Protein AF-A0A4D7DCR5-F1 (afdb_monomer_lite)

Secondary structure (DSSP, 8-state):
----------TT-SS-HHHHHHHHHTTT-HHHHTS-HHHHHHHHHHHHHHHHHHEEESS-TTSSSS--HHHHHHHHHHHHHHHHS-SS--PPS--EEEEEEEETTTEEEEEEEEPPPPPS-HHHHHHHTTTEEE-PPPP----------

Sequence (149 aa):
MTMIVAPTANYNSFCSIADADNFHADRGNTSWDDLSDENKEIALIRATDYINYNYIFTSDPIFETSVDTMLVRSAAMLAFYSITIDLFPIEAGVITTSDEKTLAGVGTLKNTYSTRKADRFPTITNMLANIAQWAPPSTNHVQVGYVQK

Radius of gyration: 21.53 Å; chains: 1; bounding box: 67×35×55 Å

Structure (mmCIF, N/CA/C/O backbone):
data_AF-A0A4D7DCR5-F1
#
_entry.id   AF-A0A4D7DCR5-F1
#
loop_
_atom_site.group_PDB
_atom_site.id
_atom_site.type_symbol
_atom_site.label_atom_id
_atom_site.label_alt_id
_atom_site.label_comp_id
_atom_site.label_asym_id
_atom_site.label_entity_id
_atom_site.label_seq_id
_atom_site.pdbx_PDB_ins_code
_atom_site.Cartn_x
_atom_site.Cartn_y
_atom_site.Cartn_z
_atom_site.occupancy
_atom_site.B_iso_or_equiv
_atom_site.auth_seq_id
_atom_site.auth_comp_id
_atom_site.auth_asym_id
_atom_site.auth_atom_id
_atom_site.pdbx_PDB_model_num
ATOM 1 N N . MET A 1 1 ? -25.765 16.876 12.583 1.00 35.00 1 MET A N 1
ATOM 2 C CA . MET A 1 1 ? -24.537 17.228 13.323 1.00 35.00 1 MET A CA 1
ATOM 3 C C . MET A 1 1 ? -23.463 16.263 12.862 1.00 35.00 1 MET A C 1
ATOM 5 O O . MET A 1 1 ? -23.317 15.187 13.419 1.00 35.00 1 MET A O 1
ATOM 9 N N . THR A 1 2 ? -22.850 16.575 11.724 1.00 38.62 2 THR A N 1
ATOM 10 C CA . THR A 1 2 ? -21.851 15.725 11.074 1.00 38.62 2 THR A CA 1
ATOM 11 C C . THR A 1 2 ? -20.543 15.942 11.820 1.00 38.62 2 THR A C 1
ATOM 13 O O . THR A 1 2 ? -19.956 17.018 11.726 1.00 38.62 2 THR A O 1
ATOM 16 N N . MET A 1 3 ? -20.136 14.971 12.639 1.00 35.59 3 MET A N 1
ATOM 17 C CA . MET A 1 3 ? -18.796 14.982 13.212 1.00 35.59 3 MET A CA 1
ATOM 18 C C . MET A 1 3 ? -17.810 14.799 12.062 1.00 35.59 3 MET A C 1
ATOM 20 O O . MET A 1 3 ? -17.688 13.711 11.510 1.00 35.59 3 MET A O 1
ATOM 24 N N . ILE A 1 4 ? -17.128 15.880 11.690 1.00 44.25 4 ILE A N 1
ATOM 25 C CA . ILE A 1 4 ? -15.838 15.782 11.017 1.00 44.25 4 ILE A CA 1
ATOM 26 C C . ILE A 1 4 ? -14.896 15.257 12.100 1.00 44.25 4 ILE A C 1
ATOM 28 O O . ILE A 1 4 ? -14.406 16.018 12.933 1.00 44.25 4 ILE A O 1
ATOM 32 N N . VAL A 1 5 ? -14.741 13.934 12.164 1.00 41.94 5 VAL A N 1
ATOM 33 C CA . VAL A 1 5 ? -13.620 13.323 12.875 1.00 41.94 5 VAL A CA 1
ATOM 34 C C . VAL A 1 5 ? -12.386 13.807 12.128 1.00 41.94 5 VAL A C 1
ATOM 36 O O . VAL A 1 5 ? -12.197 13.474 10.961 1.00 41.94 5 VAL A O 1
ATOM 39 N N . ALA A 1 6 ? -11.607 14.684 12.762 1.00 41.31 6 ALA A N 1
ATOM 40 C CA . ALA A 1 6 ? -10.303 15.050 12.240 1.00 41.31 6 ALA A CA 1
ATOM 41 C C . ALA A 1 6 ? -9.515 13.748 12.040 1.00 41.31 6 ALA A C 1
ATOM 43 O O . ALA A 1 6 ? -9.511 12.929 12.967 1.00 41.31 6 ALA A O 1
ATOM 44 N N . PRO A 1 7 ? -8.873 13.523 10.879 1.00 46.00 7 PRO A N 1
ATOM 45 C CA . PRO A 1 7 ? -7.955 12.408 10.767 1.00 46.00 7 PRO A CA 1
ATOM 46 C C . PRO A 1 7 ? -6.920 12.614 11.869 1.00 46.00 7 PRO A C 1
ATOM 48 O O . PRO A 1 7 ? -6.248 13.646 11.918 1.00 46.00 7 PRO A O 1
ATOM 51 N N . THR A 1 8 ? -6.845 11.680 12.817 1.00 47.16 8 THR A N 1
ATOM 52 C CA . THR A 1 8 ? -5.692 11.579 13.703 1.00 47.16 8 THR A CA 1
ATOM 53 C C . THR A 1 8 ? -4.510 11.327 12.788 1.00 47.16 8 THR A C 1
ATOM 55 O O . THR A 1 8 ? -4.259 10.191 12.393 1.00 47.16 8 THR A O 1
ATOM 58 N N . ALA A 1 9 ? -3.856 12.412 12.380 1.00 47.03 9 ALA A N 1
ATOM 59 C CA . ALA A 1 9 ? -2.631 12.398 11.616 1.00 47.03 9 ALA A CA 1
ATOM 60 C C . ALA A 1 9 ? -1.568 11.749 12.501 1.00 47.03 9 ALA A C 1
ATOM 62 O O . ALA A 1 9 ? -0.815 12.414 13.211 1.00 47.03 9 ALA A O 1
ATOM 63 N N . ASN A 1 10 ? -1.525 10.421 12.494 1.00 54.75 10 ASN A N 1
ATOM 64 C CA . ASN A 1 10 ? -0.275 9.739 12.713 1.00 54.75 10 ASN A CA 1
ATOM 65 C C . ASN A 1 10 ? 0.574 10.136 11.503 1.00 54.75 10 ASN A C 1
ATOM 67 O O . ASN A 1 10 ? 0.386 9.593 10.420 1.00 54.75 10 ASN A O 1
ATOM 71 N N . TYR A 1 11 ? 1.438 11.145 11.660 1.00 61.91 11 TYR A N 1
ATOM 72 C CA . TYR A 1 11 ? 2.289 11.687 10.586 1.00 61.91 11 TYR A CA 1
ATOM 73 C C . TYR A 1 11 ? 3.117 10.610 9.861 1.00 61.91 11 TYR A C 1
ATOM 75 O O . TYR A 1 11 ? 3.677 10.871 8.802 1.00 61.91 11 TYR A O 1
ATOM 83 N N . ASN A 1 12 ? 3.188 9.407 10.432 1.00 79.12 12 ASN A N 1
ATOM 84 C CA . ASN A 1 12 ? 3.926 8.269 9.915 1.00 79.12 12 ASN A CA 1
ATOM 85 C C . ASN A 1 12 ? 3.095 7.351 9.001 1.00 79.12 12 ASN A C 1
ATOM 87 O O . ASN A 1 12 ? 3.652 6.393 8.471 1.00 79.12 12 ASN A O 1
ATOM 91 N N . SER A 1 13 ? 1.782 7.578 8.831 1.00 84.50 13 SER A N 1
ATOM 92 C CA . SER A 1 13 ? 0.954 6.737 7.959 1.00 84.50 13 SER A CA 1
ATOM 93 C C . SER A 1 13 ? -0.140 7.469 7.183 1.00 84.50 13 SER A C 1
ATOM 95 O O . SER A 1 13 ? -0.793 8.375 7.694 1.00 84.50 13 SER A O 1
ATOM 97 N N . PHE A 1 14 ? -0.390 7.012 5.952 1.00 85.75 14 PHE A N 1
ATOM 98 C CA . PHE A 1 14 ? -1.511 7.461 5.118 1.00 85.75 14 PHE A CA 1
ATOM 99 C C . PHE A 1 14 ? -2.874 6.863 5.505 1.00 85.75 14 PHE A C 1
ATOM 101 O O . PHE A 1 14 ? -3.892 7.296 4.971 1.00 85.75 14 PHE A O 1
ATOM 108 N N . CYS A 1 15 ? -2.920 5.857 6.383 1.00 88.38 15 CYS A N 1
ATOM 109 C CA . CYS A 1 15 ? -4.151 5.161 6.761 1.00 88.38 15 CYS A CA 1
ATOM 110 C C . CYS A 1 15 ? -4.201 4.959 8.279 1.00 88.38 15 CYS A C 1
ATOM 112 O O . CYS A 1 15 ? -3.206 4.581 8.896 1.00 88.38 15 CYS A O 1
ATOM 114 N N . SER A 1 16 ? -5.365 5.199 8.887 1.00 88.44 16 SER A N 1
ATOM 115 C CA . SER A 1 16 ? -5.581 4.902 10.305 1.00 88.44 16 SER A CA 1
ATOM 116 C C . SER A 1 16 ? -5.836 3.405 10.523 1.00 88.44 16 SER A C 1
ATOM 118 O O . SER A 1 16 ? -6.240 2.699 9.595 1.00 88.44 16 SER A O 1
ATOM 120 N N . ILE A 1 17 ? -5.646 2.917 11.755 1.00 91.38 17 ILE A N 1
ATOM 121 C CA . ILE A 1 17 ? -6.014 1.536 12.116 1.00 91.38 17 ILE A CA 1
ATOM 122 C C . ILE A 1 17 ? -7.514 1.315 11.902 1.00 91.38 17 ILE A C 1
ATOM 124 O O . ILE A 1 17 ? -7.898 0.310 11.322 1.00 91.38 17 ILE A O 1
ATOM 128 N N . ALA A 1 18 ? -8.356 2.278 12.292 1.00 90.75 18 ALA A N 1
ATOM 129 C CA . ALA A 1 18 ? -9.805 2.163 12.150 1.00 90.75 18 ALA A CA 1
ATOM 130 C C . ALA A 1 18 ? -10.241 2.024 10.680 1.00 90.75 18 ALA A C 1
ATOM 132 O O . ALA A 1 18 ? -11.104 1.207 10.362 1.00 90.75 18 ALA A O 1
ATOM 133 N N . ASP A 1 19 ? -9.629 2.787 9.770 1.00 90.38 19 ASP A N 1
ATOM 134 C CA . ASP A 1 19 ? -9.911 2.673 8.335 1.00 90.38 19 ASP A CA 1
ATOM 135 C C . ASP A 1 19 ? -9.415 1.336 7.767 1.00 90.38 19 ASP A C 1
ATOM 137 O O . ASP A 1 19 ? -10.114 0.708 6.967 1.00 90.38 19 ASP A O 1
ATOM 141 N N . ALA A 1 20 ? -8.237 0.877 8.203 1.00 91.69 20 ALA A N 1
ATOM 142 C CA . ALA A 1 20 ? -7.682 -0.411 7.800 1.00 91.69 20 ALA A CA 1
ATOM 143 C C . ALA A 1 20 ? -8.534 -1.588 8.305 1.00 91.69 20 ALA A C 1
ATOM 145 O O . ALA A 1 20 ? -8.816 -2.508 7.539 1.00 91.69 20 ALA A O 1
ATOM 146 N N . ASP A 1 21 ? -9.002 -1.537 9.552 1.00 94.19 21 ASP A N 1
ATOM 147 C CA . ASP A 1 21 ? -9.880 -2.544 10.149 1.00 94.19 21 ASP A CA 1
ATOM 148 C C . ASP A 1 21 ? -11.200 -2.640 9.381 1.00 94.19 21 ASP A C 1
ATOM 150 O O . ASP A 1 21 ? -11.583 -3.729 8.959 1.00 94.19 21 ASP A O 1
ATOM 154 N N . ASN A 1 22 ? -11.852 -1.506 9.093 1.00 93.56 22 ASN A N 1
ATOM 155 C CA . ASN A 1 22 ? -13.061 -1.488 8.263 1.00 93.56 22 ASN A CA 1
ATOM 156 C C . ASN A 1 22 ? -12.794 -2.095 6.875 1.00 93.56 22 ASN A C 1
ATOM 158 O O . ASN A 1 22 ? -13.545 -2.943 6.391 1.00 93.56 22 ASN A O 1
ATOM 162 N N . PHE A 1 23 ? -11.684 -1.703 6.242 1.00 93.62 23 PHE A N 1
ATOM 163 C CA . PHE A 1 23 ? -11.289 -2.207 4.930 1.00 93.62 23 PHE A CA 1
ATOM 164 C C . PHE A 1 23 ? -11.063 -3.729 4.913 1.00 93.62 23 PHE A C 1
ATOM 166 O O . PHE A 1 23 ? -11.418 -4.397 3.932 1.00 93.62 23 PHE A O 1
ATOM 173 N N . HIS A 1 24 ? -10.440 -4.277 5.955 1.00 95.44 24 HIS A N 1
ATOM 174 C CA . HIS A 1 24 ? -10.117 -5.697 6.053 1.00 95.44 24 HIS A CA 1
ATOM 175 C C . HIS A 1 24 ? -11.301 -6.548 6.513 1.00 95.44 24 HIS A C 1
ATOM 177 O O . HIS A 1 24 ? -11.477 -7.646 5.974 1.00 95.44 24 HIS A O 1
ATOM 183 N N . ALA A 1 25 ? -12.160 -6.015 7.384 1.00 94.25 25 ALA A N 1
ATOM 184 C CA . ALA A 1 25 ? -13.418 -6.638 7.783 1.00 94.25 25 ALA A CA 1
ATOM 185 C C . ALA A 1 25 ? -14.347 -6.846 6.576 1.00 94.25 25 ALA A C 1
ATOM 187 O O . ALA A 1 25 ? -14.821 -7.960 6.349 1.00 94.25 25 ALA A O 1
ATOM 188 N N . ASP A 1 26 ? -14.502 -5.828 5.719 1.00 94.06 26 ASP A N 1
ATOM 189 C CA . ASP A 1 26 ? -15.292 -5.912 4.478 1.00 94.06 26 ASP A CA 1
ATOM 190 C C . ASP A 1 26 ? -14.791 -6.996 3.505 1.00 94.06 26 ASP A C 1
ATOM 192 O O . ASP A 1 26 ? -15.518 -7.438 2.612 1.00 94.06 26 ASP A O 1
ATOM 196 N N . ARG A 1 27 ? -13.528 -7.415 3.644 1.00 92.81 27 ARG A N 1
ATOM 197 C CA . ARG A 1 27 ? -12.874 -8.420 2.791 1.00 92.81 27 ARG A CA 1
ATOM 198 C C . ARG A 1 27 ? -12.704 -9.777 3.462 1.00 92.81 27 ARG A C 1
ATOM 200 O O . ARG A 1 27 ? -12.234 -10.700 2.804 1.00 92.81 27 ARG A O 1
ATOM 207 N N . GLY A 1 28 ? -13.091 -9.911 4.730 1.00 93.50 28 GLY A N 1
ATOM 208 C CA . GLY A 1 28 ? -12.919 -11.144 5.497 1.00 93.50 28 GLY A CA 1
ATOM 209 C C . GLY A 1 28 ? -11.452 -11.527 5.717 1.00 93.50 28 GLY A C 1
ATOM 210 O O . GLY A 1 28 ? -11.136 -12.714 5.795 1.00 93.50 28 GLY A O 1
ATOM 211 N N . ASN A 1 29 ? -10.543 -10.550 5.791 1.00 92.44 29 ASN A N 1
ATOM 212 C CA . ASN A 1 29 ? -9.118 -10.797 6.014 1.00 92.44 29 ASN A CA 1
ATOM 213 C C . ASN A 1 29 ? -8.834 -11.055 7.502 1.00 92.44 29 ASN A C 1
ATOM 215 O O . ASN A 1 29 ? -8.261 -10.210 8.182 1.00 92.44 29 ASN A O 1
ATOM 219 N N . THR A 1 30 ? -9.178 -12.240 8.004 1.00 92.94 30 THR A N 1
ATOM 220 C CA . THR A 1 30 ? -9.051 -12.567 9.439 1.00 92.94 30 THR A CA 1
ATOM 221 C C . THR A 1 30 ? -7.616 -12.468 9.965 1.00 92.94 30 THR A C 1
ATOM 223 O O . THR A 1 30 ? -7.407 -12.104 11.112 1.00 92.94 30 THR A O 1
ATOM 226 N N . SER A 1 31 ? -6.607 -12.708 9.118 1.00 93.50 31 SER A N 1
ATOM 227 C CA . SER A 1 31 ? -5.197 -12.550 9.505 1.00 93.50 31 SER A CA 1
ATOM 228 C C . SER A 1 31 ? -4.814 -11.111 9.863 1.00 93.50 31 SER A C 1
ATOM 230 O O . SER A 1 31 ? -3.790 -10.913 10.507 1.00 93.50 31 SER A O 1
ATOM 232 N N . TRP A 1 32 ? -5.587 -10.112 9.422 1.00 94.19 32 TRP A N 1
ATOM 233 C CA . TRP A 1 32 ? -5.429 -8.728 9.873 1.00 94.19 32 TRP A CA 1
ATOM 234 C C . TRP A 1 32 ? -6.021 -8.533 11.272 1.00 94.19 32 TRP A C 1
ATOM 236 O O . TRP A 1 32 ? -5.393 -7.903 12.120 1.00 94.19 32 TRP A O 1
ATOM 246 N N . ASP A 1 33 ? -7.194 -9.112 11.525 1.00 93.12 33 ASP A N 1
ATOM 247 C CA . ASP A 1 33 ? -7.891 -9.019 12.813 1.00 93.12 33 ASP A CA 1
ATOM 248 C C . ASP A 1 33 ? -7.111 -9.694 13.950 1.00 93.12 33 ASP A C 1
ATOM 250 O O . ASP A 1 33 ? -7.167 -9.237 15.089 1.00 93.12 33 ASP A O 1
ATOM 254 N N . ASP A 1 34 ? -6.341 -10.738 13.633 1.00 94.56 34 ASP A N 1
ATOM 255 C CA . ASP A 1 34 ? -5.489 -11.457 14.589 1.00 94.56 34 ASP A CA 1
ATOM 256 C C . ASP A 1 34 ? -4.258 -10.645 15.050 1.00 94.56 34 ASP A C 1
ATOM 258 O O . ASP A 1 34 ? -3.559 -11.046 15.988 1.00 94.56 34 ASP A O 1
ATOM 262 N N . LEU A 1 35 ? -3.949 -9.516 14.400 1.00 94.56 35 LEU A N 1
ATOM 263 C CA . LEU A 1 35 ? -2.821 -8.667 14.775 1.00 94.56 35 LEU A CA 1
ATOM 264 C C . LEU A 1 35 ? -3.155 -7.761 15.961 1.00 94.56 35 LEU A C 1
ATOM 266 O O . LEU A 1 35 ? -4.235 -7.181 16.049 1.00 94.56 35 LEU A O 1
ATOM 270 N N . SER A 1 36 ? -2.163 -7.545 16.827 1.00 94.94 36 SER A N 1
ATOM 271 C CA . SER A 1 36 ? -2.206 -6.449 17.795 1.00 94.94 36 SER A CA 1
ATOM 272 C C . SER A 1 36 ? -2.169 -5.090 17.094 1.00 94.94 36 SER A C 1
ATOM 274 O O . SER A 1 36 ? -1.556 -4.952 16.032 1.00 94.94 36 SER A O 1
ATOM 276 N N . ASP A 1 37 ? -2.738 -4.067 17.733 1.00 91.88 37 ASP A N 1
ATOM 277 C CA . ASP A 1 37 ? -2.712 -2.689 17.227 1.00 91.88 37 ASP A CA 1
ATOM 278 C C . ASP A 1 37 ? -1.282 -2.212 16.933 1.00 91.88 37 ASP A C 1
ATOM 280 O O . ASP A 1 37 ? -1.030 -1.638 15.881 1.00 91.88 37 ASP A O 1
ATOM 284 N N . GLU A 1 38 ? -0.314 -2.556 17.788 1.00 92.25 38 GLU A N 1
ATOM 285 C CA . GLU A 1 38 ? 1.105 -2.229 17.580 1.00 92.25 38 GLU A CA 1
ATOM 286 C C . GLU A 1 38 ? 1.664 -2.834 16.276 1.00 92.25 38 GLU A C 1
ATOM 288 O O . GLU A 1 38 ? 2.365 -2.166 15.514 1.00 92.25 38 GLU A O 1
ATOM 293 N N . ASN A 1 39 ? 1.306 -4.083 15.958 1.00 93.38 39 ASN A N 1
ATOM 294 C CA . ASN A 1 39 ? 1.722 -4.716 14.705 1.00 93.38 39 ASN A CA 1
ATOM 295 C C . ASN A 1 39 ? 1.003 -4.115 13.491 1.00 93.38 39 ASN A C 1
ATOM 297 O O . ASN A 1 39 ? 1.616 -3.987 12.427 1.00 93.38 39 ASN A O 1
ATOM 301 N N . LYS A 1 40 ? -0.267 -3.719 13.640 1.00 93.81 40 LYS A N 1
ATOM 302 C CA . LYS A 1 40 ? -1.010 -2.998 12.596 1.00 93.81 40 LYS A CA 1
ATOM 303 C C . LYS A 1 40 ? -0.367 -1.640 12.309 1.00 93.81 40 LYS A C 1
ATOM 305 O O . LYS A 1 40 ? -0.158 -1.309 11.144 1.00 93.81 40 LYS A O 1
ATOM 310 N N . GLU A 1 41 ? 0.022 -0.889 13.341 1.00 92.31 41 GLU A N 1
ATOM 311 C CA . GLU A 1 41 ? 0.733 0.386 13.187 1.00 92.31 41 GLU A CA 1
ATOM 312 C C . GLU A 1 41 ? 2.058 0.211 12.446 1.00 92.31 41 GLU A C 1
ATOM 314 O O . GLU A 1 41 ? 2.311 0.908 11.462 1.00 92.31 41 GLU A O 1
ATOM 319 N N . ILE A 1 42 ? 2.881 -0.758 12.855 1.00 92.19 42 ILE A N 1
ATOM 320 C CA . ILE A 1 42 ? 4.151 -1.055 12.177 1.00 92.19 42 ILE A CA 1
ATOM 321 C C . ILE A 1 42 ? 3.917 -1.392 10.696 1.00 92.19 42 ILE A C 1
ATOM 323 O O . ILE A 1 42 ? 4.649 -0.908 9.828 1.00 92.19 42 ILE A O 1
ATOM 327 N N . ALA A 1 43 ? 2.902 -2.203 10.388 1.00 94.44 43 ALA A N 1
ATOM 328 C CA . ALA A 1 43 ? 2.562 -2.577 9.017 1.00 94.44 43 ALA A CA 1
ATOM 329 C C . ALA A 1 43 ? 2.152 -1.357 8.170 1.00 94.44 43 ALA A C 1
ATOM 331 O O . ALA A 1 43 ? 2.598 -1.200 7.030 1.00 94.44 43 ALA A O 1
ATOM 332 N N . LEU A 1 44 ? 1.346 -0.461 8.742 1.00 93.56 44 LEU A N 1
ATOM 333 C CA . LEU A 1 44 ? 0.874 0.768 8.101 1.00 93.56 44 LEU A CA 1
ATOM 334 C C . LEU A 1 44 ? 1.996 1.789 7.863 1.00 93.56 44 LEU A C 1
ATOM 336 O O . LEU A 1 44 ? 2.002 2.467 6.829 1.00 93.56 44 LEU A O 1
ATOM 340 N N . ILE A 1 45 ? 2.964 1.881 8.776 1.00 92.38 45 ILE A N 1
ATOM 341 C CA . ILE A 1 45 ? 4.163 2.715 8.606 1.00 92.38 45 ILE A CA 1
ATOM 342 C C . ILE A 1 45 ? 5.016 2.168 7.457 1.00 92.38 45 ILE A C 1
ATOM 344 O O . ILE A 1 45 ? 5.333 2.898 6.522 1.00 92.38 45 ILE A O 1
ATOM 348 N N . ARG A 1 46 ? 5.290 0.856 7.437 1.00 92.88 46 ARG A N 1
ATOM 349 C CA . ARG A 1 46 ? 6.054 0.218 6.347 1.00 92.88 46 ARG A CA 1
ATOM 350 C C . ARG A 1 46 ? 5.400 0.402 4.981 1.00 92.88 46 ARG A C 1
ATOM 352 O O . ARG A 1 46 ? 6.091 0.627 3.989 1.00 92.88 46 ARG A O 1
ATOM 359 N N . ALA A 1 47 ? 4.075 0.298 4.918 1.00 93.75 47 ALA A N 1
ATOM 360 C CA . ALA A 1 47 ? 3.320 0.562 3.699 1.00 93.75 47 ALA A CA 1
ATOM 361 C C . ALA A 1 47 ? 3.493 2.011 3.221 1.00 93.75 47 ALA A C 1
ATOM 363 O O . ALA A 1 47 ? 3.672 2.257 2.030 1.00 93.75 47 ALA A O 1
ATOM 364 N N . THR A 1 48 ? 3.479 2.957 4.157 1.00 92.00 48 THR A N 1
ATOM 365 C CA . THR A 1 48 ? 3.644 4.391 3.886 1.00 92.00 48 THR A CA 1
ATOM 366 C C . THR A 1 48 ? 5.048 4.696 3.383 1.00 92.00 48 THR A C 1
ATOM 368 O O . THR A 1 48 ? 5.195 5.330 2.337 1.00 92.00 48 THR A O 1
ATOM 371 N N . ASP A 1 49 ? 6.072 4.162 4.047 1.00 91.12 49 ASP A N 1
ATOM 372 C CA . ASP A 1 49 ? 7.459 4.263 3.595 1.00 91.12 49 ASP A CA 1
ATOM 373 C C . ASP A 1 49 ? 7.615 3.703 2.181 1.00 91.12 49 ASP A C 1
ATOM 375 O O . ASP A 1 49 ? 8.288 4.299 1.339 1.00 91.12 49 ASP A O 1
ATOM 379 N N . TYR A 1 50 ? 6.979 2.562 1.888 1.00 91.31 50 TYR A N 1
ATOM 380 C CA . TYR A 1 50 ? 7.062 1.945 0.566 1.00 91.31 50 TYR A CA 1
ATOM 381 C C . TYR A 1 50 ? 6.478 2.855 -0.513 1.00 91.31 50 TYR A C 1
ATOM 383 O O . TYR A 1 50 ? 7.082 3.014 -1.579 1.00 91.31 50 TYR A O 1
ATOM 391 N N . ILE A 1 51 ? 5.320 3.457 -0.241 1.00 90.50 51 ILE A N 1
ATOM 392 C CA . ILE A 1 51 ? 4.674 4.384 -1.167 1.00 90.50 51 ILE A CA 1
ATOM 393 C C . ILE A 1 51 ? 5.569 5.611 -1.384 1.00 90.50 51 ILE A C 1
ATOM 395 O O . ILE A 1 51 ? 5.886 5.930 -2.527 1.00 90.50 51 ILE A O 1
ATOM 399 N N . ASN A 1 52 ? 6.061 6.230 -0.310 1.00 88.12 52 ASN A N 1
ATOM 400 C CA . ASN A 1 52 ? 6.952 7.390 -0.395 1.00 88.12 52 ASN A CA 1
ATOM 401 C C . ASN A 1 52 ? 8.257 7.093 -1.146 1.00 88.12 52 ASN A C 1
ATOM 403 O O . ASN A 1 52 ? 8.796 7.961 -1.827 1.00 88.12 52 ASN A O 1
ATOM 407 N N . TYR A 1 53 ? 8.773 5.869 -1.037 1.00 87.00 53 TYR A N 1
ATOM 408 C CA . TYR A 1 53 ? 10.021 5.477 -1.684 1.00 87.00 53 TYR A CA 1
ATOM 409 C C . TYR A 1 53 ? 9.868 5.176 -3.181 1.00 87.00 53 TYR A C 1
ATOM 411 O O . TYR A 1 53 ? 10.809 5.387 -3.942 1.00 87.00 53 TYR A O 1
ATOM 419 N N . ASN A 1 54 ? 8.722 4.639 -3.614 1.00 87.62 54 ASN A N 1
ATOM 420 C CA . ASN A 1 54 ? 8.543 4.142 -4.986 1.00 87.62 54 ASN A CA 1
ATOM 421 C C . ASN A 1 54 ? 7.652 5.026 -5.866 1.00 87.62 54 ASN A C 1
ATOM 423 O O . ASN A 1 54 ? 7.577 4.773 -7.070 1.00 87.62 54 ASN A O 1
ATOM 427 N N . TYR A 1 55 ? 6.965 6.019 -5.302 1.00 88.19 55 TYR A N 1
ATOM 428 C CA . TYR A 1 55 ? 6.005 6.840 -6.031 1.00 88.19 55 TYR A CA 1
ATOM 429 C C . TYR A 1 55 ? 6.314 8.325 -5.896 1.00 88.19 55 TYR A C 1
ATOM 431 O O . TYR A 1 55 ? 6.658 8.820 -4.828 1.00 88.19 55 TYR A O 1
ATOM 439 N N . ILE A 1 56 ? 6.141 9.039 -7.004 1.00 87.19 56 ILE A N 1
ATOM 440 C CA . ILE A 1 56 ? 6.201 10.497 -7.048 1.00 87.19 56 ILE A CA 1
ATOM 441 C C . ILE A 1 56 ? 4.770 11.002 -7.183 1.00 87.19 56 ILE A C 1
ATOM 443 O O . ILE A 1 56 ? 4.091 10.692 -8.165 1.00 87.19 56 ILE A O 1
ATOM 447 N N . PHE A 1 57 ? 4.317 11.776 -6.205 1.00 84.50 57 PHE A N 1
ATOM 448 C CA . PHE A 1 57 ? 2.986 12.367 -6.216 1.00 84.50 57 PHE A CA 1
ATOM 449 C C . PHE A 1 57 ? 2.935 13.640 -7.062 1.00 84.50 57 PHE A C 1
ATOM 451 O O . PHE A 1 57 ? 3.923 14.364 -7.190 1.00 84.50 57 PHE A O 1
ATOM 458 N N . THR A 1 58 ? 1.770 13.904 -7.652 1.00 77.62 58 THR A N 1
ATOM 459 C CA . THR A 1 58 ? 1.534 15.118 -8.454 1.00 77.62 58 THR A CA 1
ATOM 460 C C . THR A 1 58 ? 1.339 16.355 -7.568 1.00 77.62 58 THR A C 1
ATOM 462 O O . THR A 1 58 ? 1.768 17.449 -7.930 1.00 77.62 58 THR A O 1
ATOM 465 N N . SER A 1 59 ? 0.727 16.170 -6.398 1.00 69.94 59 SER A N 1
ATOM 466 C CA . SER A 1 59 ? 0.589 17.140 -5.306 1.00 69.94 59 SER A CA 1
ATOM 467 C C . SER A 1 59 ? 1.052 16.486 -4.005 1.00 69.94 59 SER A C 1
ATOM 469 O O . SER A 1 59 ? 0.962 15.267 -3.877 1.00 69.94 59 SER A O 1
ATOM 471 N N . ASP A 1 60 ? 1.568 17.259 -3.046 1.00 66.06 60 ASP A N 1
ATOM 472 C CA . ASP A 1 60 ? 1.980 16.691 -1.759 1.00 66.06 60 ASP A CA 1
ATOM 473 C C . ASP A 1 60 ? 0.754 16.149 -0.996 1.00 66.06 60 ASP A C 1
ATOM 475 O O . ASP A 1 60 ? -0.067 16.941 -0.519 1.00 66.06 60 ASP A O 1
ATOM 479 N N . PRO A 1 61 ? 0.638 14.822 -0.797 1.00 64.12 61 PRO A N 1
ATOM 480 C CA . PRO A 1 61 ? -0.554 14.211 -0.208 1.00 64.12 61 PRO A CA 1
ATOM 481 C C . PRO A 1 61 ? -0.709 14.515 1.291 1.00 64.12 61 PRO A C 1
ATOM 483 O O . PRO A 1 61 ? -1.764 14.270 1.867 1.00 64.12 61 PRO A O 1
ATOM 486 N N . ILE A 1 62 ? 0.337 15.049 1.932 1.00 59.22 62 ILE A N 1
ATOM 487 C CA . ILE A 1 62 ? 0.383 15.351 3.371 1.00 59.22 62 ILE A CA 1
ATOM 488 C C . ILE A 1 62 ? -0.276 16.708 3.696 1.00 59.22 62 ILE A C 1
ATOM 490 O O . ILE A 1 62 ? -0.674 16.935 4.837 1.00 59.22 62 ILE A O 1
ATOM 494 N N . PHE A 1 63 ? -0.435 17.604 2.713 1.00 51.88 63 PHE A N 1
ATOM 495 C CA . PHE A 1 63 ? -1.020 18.939 2.922 1.00 51.88 63 PHE A CA 1
ATOM 496 C C . PHE A 1 63 ? -2.478 19.065 2.470 1.00 51.88 63 PHE A C 1
ATOM 498 O O . PHE A 1 63 ? -3.072 20.137 2.614 1.00 51.88 63 PHE A O 1
ATOM 505 N N . GLU A 1 64 ? -3.075 17.999 1.938 1.00 54.66 64 GLU A N 1
ATOM 506 C CA . GLU A 1 64 ? -4.480 18.023 1.543 1.00 54.66 64 GLU A CA 1
ATOM 507 C C . GLU A 1 64 ? -5.399 17.795 2.752 1.00 54.66 64 GLU A C 1
ATOM 509 O O . GLU A 1 64 ? -5.151 16.959 3.618 1.00 54.66 64 GLU A O 1
ATOM 514 N N . THR A 1 65 ? -6.498 18.551 2.820 1.00 50.38 65 THR A N 1
ATOM 515 C CA . THR A 1 65 ? -7.512 18.454 3.889 1.00 50.38 65 THR A CA 1
ATOM 516 C C . THR A 1 65 ? -8.265 17.122 3.896 1.00 50.38 65 THR A C 1
ATOM 518 O O . THR A 1 65 ? -8.987 16.827 4.849 1.00 50.38 65 THR A O 1
ATOM 521 N N . SER A 1 66 ? -8.092 16.314 2.853 1.00 59.09 66 SER A N 1
ATOM 522 C CA . SER A 1 66 ? -8.584 14.948 2.742 1.00 59.09 66 SER A CA 1
ATOM 523 C C . SER A 1 66 ? -7.571 14.113 1.970 1.00 59.09 66 SER A C 1
ATOM 525 O O . SER A 1 66 ? -7.241 14.451 0.836 1.00 59.09 66 SER A O 1
ATOM 527 N N . VAL A 1 67 ? -7.118 13.010 2.560 1.00 66.00 67 VAL A N 1
ATOM 528 C CA . VAL A 1 67 ? -6.292 12.021 1.859 1.00 66.00 67 VAL A CA 1
ATOM 529 C C . VAL A 1 67 ? -7.163 11.298 0.828 1.00 66.00 67 VAL A C 1
ATOM 531 O O . VAL A 1 67 ? -8.291 10.904 1.135 1.00 66.00 67 VAL A O 1
ATOM 534 N N . ASP A 1 68 ? -6.654 11.117 -0.393 1.00 80.88 68 ASP A N 1
ATOM 535 C CA . ASP A 1 68 ? -7.373 10.405 -1.452 1.00 80.88 68 ASP A CA 1
ATOM 536 C C . ASP A 1 68 ? -7.734 8.975 -1.005 1.00 80.88 68 ASP A C 1
ATOM 538 O O . ASP A 1 68 ? -6.900 8.217 -0.500 1.00 80.88 68 ASP A O 1
ATOM 542 N N . THR A 1 69 ? -8.989 8.576 -1.218 1.00 84.38 69 THR A N 1
ATOM 543 C CA . THR A 1 69 ? -9.489 7.242 -0.847 1.00 84.38 69 THR A CA 1
ATOM 544 C C . THR A 1 69 ? -8.692 6.089 -1.468 1.00 84.38 69 THR A C 1
ATOM 546 O O . THR A 1 69 ? -8.563 5.031 -0.850 1.00 84.38 69 THR A O 1
ATOM 549 N N . MET A 1 70 ? -8.131 6.269 -2.669 1.00 87.12 70 MET A N 1
ATOM 550 C CA . MET A 1 70 ? -7.267 5.283 -3.317 1.00 87.12 70 MET A CA 1
ATOM 551 C C . MET A 1 70 ? -5.905 5.187 -2.635 1.00 87.12 70 MET A C 1
ATOM 553 O O . MET A 1 70 ? -5.352 4.089 -2.566 1.00 87.12 70 MET A O 1
ATOM 557 N N . LEU A 1 71 ? -5.384 6.288 -2.086 1.00 88.56 71 LEU A N 1
ATOM 558 C CA . LEU A 1 71 ? -4.148 6.283 -1.306 1.00 88.56 71 LEU A CA 1
ATOM 559 C C . LEU A 1 71 ? -4.341 5.535 0.019 1.00 88.56 71 LEU A C 1
ATOM 561 O O . LEU A 1 71 ? -3.565 4.629 0.320 1.00 88.56 71 LEU A O 1
ATOM 565 N N . VAL A 1 72 ? -5.429 5.820 0.743 1.00 89.81 72 VAL A N 1
ATOM 566 C CA . VAL A 1 72 ? -5.796 5.102 1.981 1.00 89.81 72 VAL A CA 1
ATOM 567 C C . VAL A 1 72 ? -5.964 3.603 1.706 1.00 89.81 72 VAL A C 1
ATOM 569 O O . VAL A 1 72 ? -5.364 2.761 2.374 1.00 89.81 72 VAL A O 1
ATOM 572 N N . ARG A 1 73 ? -6.716 3.254 0.655 1.00 90.62 73 ARG A N 1
ATOM 573 C CA . ARG A 1 73 ? -6.924 1.863 0.229 1.00 90.62 73 ARG A CA 1
ATOM 574 C C . ARG A 1 73 ? -5.619 1.158 -0.143 1.00 90.62 73 ARG A C 1
ATOM 576 O O . ARG A 1 73 ? -5.429 -0.004 0.212 1.00 90.62 73 ARG A O 1
ATOM 583 N N . SER A 1 74 ? -4.733 1.843 -0.859 1.00 92.88 74 SER A N 1
ATOM 584 C CA . SER A 1 74 ? -3.431 1.301 -1.258 1.00 92.88 74 SER A CA 1
ATOM 585 C C . SER A 1 74 ? -2.535 1.046 -0.049 1.00 92.88 74 SER A C 1
ATOM 587 O O . SER A 1 74 ? -1.898 -0.005 0.023 1.00 92.88 74 SER A O 1
ATOM 589 N N . ALA A 1 75 ? -2.532 1.963 0.921 1.00 93.44 75 ALA A N 1
ATOM 590 C CA . ALA A 1 75 ? -1.796 1.812 2.170 1.00 93.44 75 ALA A CA 1
ATOM 591 C C . ALA A 1 75 ? -2.299 0.609 2.985 1.00 93.44 75 ALA A C 1
ATOM 593 O O . ALA A 1 75 ? -1.483 -0.214 3.393 1.00 93.44 75 ALA A O 1
ATOM 594 N N . ALA A 1 76 ? -3.618 0.433 3.133 1.00 93.44 76 ALA A N 1
ATOM 595 C CA . ALA A 1 76 ? -4.191 -0.738 3.807 1.00 93.44 76 ALA A CA 1
ATOM 596 C C . ALA A 1 76 ? -3.798 -2.059 3.111 1.00 93.44 76 ALA A C 1
ATOM 598 O O . ALA A 1 76 ? -3.364 -3.017 3.750 1.00 93.44 76 ALA A O 1
ATOM 599 N N . MET A 1 77 ? -3.858 -2.107 1.774 1.00 94.56 77 MET 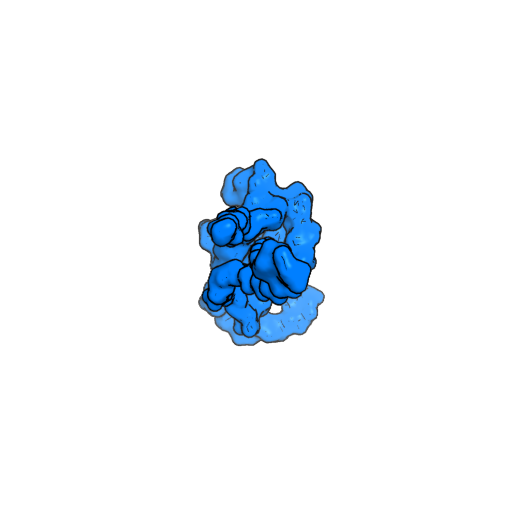A N 1
ATOM 600 C CA . MET A 1 77 ? -3.447 -3.298 1.018 1.00 94.56 77 MET A CA 1
ATOM 601 C C . MET A 1 77 ? -1.957 -3.619 1.173 1.00 94.56 77 MET A C 1
ATOM 603 O O . MET A 1 77 ? -1.599 -4.779 1.379 1.00 94.56 77 MET A O 1
ATOM 607 N N . L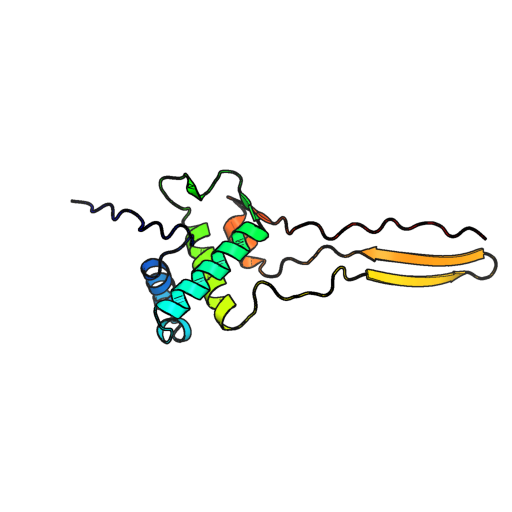EU A 1 78 ? -1.084 -2.613 1.079 1.00 95.00 78 LEU A N 1
ATOM 608 C CA . LEU A 1 78 ? 0.356 -2.793 1.272 1.00 95.00 78 LEU A CA 1
ATOM 609 C C . LEU A 1 78 ? 0.705 -3.194 2.703 1.00 95.00 78 LEU A C 1
ATOM 611 O O . LEU A 1 78 ? 1.588 -4.031 2.888 1.00 95.00 78 LEU A O 1
ATOM 615 N N . ALA A 1 79 ? -0.007 -2.661 3.697 1.00 95.50 79 ALA A N 1
ATOM 616 C CA . ALA A 1 79 ? 0.178 -3.039 5.091 1.00 95.50 79 ALA A CA 1
ATOM 617 C C . ALA A 1 79 ? -0.092 -4.534 5.278 1.00 95.50 79 ALA A C 1
ATOM 619 O O . ALA A 1 79 ? 0.746 -5.240 5.837 1.00 95.50 79 ALA A O 1
ATOM 620 N N . PHE A 1 80 ? -1.179 -5.048 4.700 1.00 95.44 80 PHE A N 1
ATOM 621 C CA . PHE A 1 80 ? -1.470 -6.479 4.723 1.00 95.44 80 PHE A CA 1
ATOM 622 C C . PHE A 1 80 ? -0.386 -7.321 4.030 1.00 95.44 80 PHE A C 1
ATOM 624 O O . PHE A 1 80 ? 0.045 -8.342 4.565 1.00 95.44 80 PHE A O 1
ATOM 631 N N . TYR A 1 81 ? 0.124 -6.883 2.872 1.00 94.06 81 TYR A N 1
ATOM 632 C CA . TYR A 1 81 ? 1.247 -7.573 2.224 1.00 94.06 81 TYR A CA 1
ATOM 633 C C . TYR A 1 81 ? 2.509 -7.583 3.095 1.00 94.06 81 TYR A C 1
ATOM 635 O O . TYR A 1 81 ? 3.201 -8.601 3.139 1.00 94.06 81 TYR A O 1
ATOM 643 N N . SER A 1 82 ? 2.775 -6.501 3.833 1.00 93.56 82 SER A N 1
ATOM 644 C CA . SER A 1 82 ? 3.960 -6.369 4.693 1.00 93.56 82 SER A CA 1
ATOM 645 C C . SER A 1 82 ? 4.021 -7.380 5.848 1.00 93.56 82 SER A C 1
ATOM 647 O O . SER A 1 82 ? 5.092 -7.604 6.410 1.00 93.56 82 SER A O 1
ATOM 649 N N . ILE A 1 83 ? 2.891 -8.016 6.183 1.00 92.31 83 ILE A N 1
ATOM 650 C CA . ILE A 1 83 ? 2.814 -9.078 7.199 1.00 92.31 83 ILE A CA 1
ATOM 651 C C . ILE A 1 83 ? 3.562 -10.328 6.731 1.00 92.31 83 ILE A C 1
ATOM 653 O O . ILE A 1 83 ? 4.207 -11.012 7.521 1.00 92.31 83 ILE A O 1
ATOM 657 N N . THR A 1 84 ? 3.462 -10.642 5.440 1.00 89.50 84 THR A N 1
ATOM 658 C CA . THR A 1 84 ? 3.968 -11.901 4.870 1.00 89.50 84 THR A CA 1
ATOM 659 C C . THR A 1 84 ? 5.213 -11.706 4.019 1.00 89.50 84 THR A C 1
ATOM 661 O O . THR A 1 84 ? 5.979 -12.646 3.810 1.00 89.50 84 THR A O 1
ATOM 664 N N . ILE A 1 85 ? 5.415 -10.493 3.510 1.00 88.12 85 ILE A N 1
ATOM 665 C CA . ILE A 1 85 ? 6.433 -10.174 2.524 1.00 88.12 85 ILE A CA 1
ATOM 666 C C . ILE A 1 85 ? 7.205 -8.939 2.983 1.00 88.12 85 ILE A C 1
ATOM 668 O O . ILE A 1 85 ? 6.618 -7.909 3.297 1.00 88.12 85 ILE A O 1
ATOM 672 N N . ASP A 1 86 ? 8.535 -9.008 2.933 1.00 88.06 86 ASP A N 1
ATOM 673 C CA . ASP A 1 86 ? 9.373 -7.821 3.087 1.00 88.06 86 ASP A CA 1
ATOM 674 C C . ASP A 1 86 ? 9.160 -6.876 1.895 1.00 88.06 86 ASP A C 1
ATOM 676 O O . ASP A 1 86 ? 9.439 -7.252 0.752 1.00 88.06 86 ASP A O 1
ATOM 680 N N . LEU A 1 87 ? 8.637 -5.671 2.148 1.00 88.31 87 LEU A N 1
ATOM 681 C CA . LEU A 1 87 ? 8.398 -4.639 1.133 1.00 88.31 87 LEU A CA 1
ATOM 682 C C . LEU A 1 87 ? 9.701 -4.002 0.625 1.00 88.31 87 LEU A C 1
ATOM 684 O O . LEU A 1 87 ? 9.733 -3.509 -0.506 1.00 88.31 87 LEU A O 1
ATOM 688 N N . PHE A 1 88 ? 10.773 -4.070 1.418 1.00 82.56 88 PHE A N 1
ATOM 689 C CA . PHE A 1 88 ? 12.093 -3.519 1.118 1.00 82.56 88 PHE A CA 1
ATOM 690 C C . PHE A 1 88 ? 13.162 -4.615 1.103 1.00 82.56 88 PHE A C 1
ATOM 692 O O . PHE A 1 88 ? 14.154 -4.517 1.829 1.00 82.56 88 PHE A O 1
ATOM 699 N N . PRO A 1 89 ? 13.001 -5.648 0.254 1.00 72.19 89 PRO A N 1
ATOM 700 C CA . PRO A 1 89 ? 13.993 -6.699 0.179 1.00 72.19 89 PRO A CA 1
ATOM 701 C C . PRO A 1 89 ? 15.336 -6.081 -0.207 1.00 72.19 89 PRO A C 1
ATOM 703 O O . PRO A 1 89 ? 15.416 -5.243 -1.113 1.00 72.19 89 PRO A O 1
ATOM 706 N N . ILE A 1 90 ? 16.397 -6.514 0.472 1.00 63.06 90 ILE A N 1
ATOM 707 C CA . ILE A 1 90 ? 17.773 -6.206 0.083 1.00 63.06 90 ILE A CA 1
ATOM 708 C C . ILE A 1 90 ? 18.050 -6.975 -1.214 1.00 63.06 90 ILE A C 1
ATOM 710 O O . ILE A 1 90 ? 18.575 -8.085 -1.210 1.00 63.06 90 ILE A O 1
ATOM 714 N N . GLU A 1 91 ? 17.621 -6.420 -2.343 1.00 59.75 91 GLU A N 1
ATOM 715 C CA . GLU A 1 91 ? 17.915 -6.978 -3.658 1.00 59.75 91 GLU A CA 1
ATOM 716 C C . GLU A 1 91 ? 19.368 -6.649 -4.020 1.00 59.75 91 GLU A C 1
ATOM 718 O O . GLU A 1 91 ? 19.791 -5.491 -3.970 1.00 59.75 91 GLU A O 1
ATOM 723 N N . ALA A 1 92 ? 20.145 -7.672 -4.393 1.00 45.06 92 ALA A N 1
ATOM 724 C CA . ALA A 1 92 ? 21.444 -7.470 -5.022 1.00 45.06 92 ALA A CA 1
ATOM 725 C C . ALA A 1 92 ? 21.238 -6.583 -6.262 1.00 45.06 92 ALA A C 1
ATOM 727 O O . ALA A 1 92 ? 20.430 -6.903 -7.134 1.00 45.06 92 ALA A O 1
ATOM 728 N N . GLY A 1 93 ? 21.903 -5.427 -6.286 1.00 51.44 93 GLY A N 1
ATOM 729 C CA . GLY A 1 93 ? 21.655 -4.384 -7.277 1.00 51.44 93 GLY A CA 1
ATOM 730 C C . GLY A 1 93 ? 21.803 -4.872 -8.718 1.00 51.44 93 GLY A C 1
ATOM 731 O O . GLY A 1 93 ? 22.641 -5.717 -8.996 1.00 51.44 93 GLY A O 1
ATOM 732 N N . VAL A 1 94 ? 21.002 -4.284 -9.617 1.00 52.25 94 VAL A N 1
ATOM 733 C CA . VAL A 1 94 ? 21.007 -4.472 -11.081 1.00 52.25 94 VAL A CA 1
ATOM 734 C C . VAL A 1 94 ? 21.071 -5.946 -11.514 1.00 52.25 94 VAL A C 1
ATOM 736 O O . VAL A 1 94 ? 22.146 -6.545 -11.558 1.00 52.25 94 VAL A O 1
ATOM 739 N N . ILE A 1 95 ? 19.960 -6.504 -12.014 1.00 51.12 95 ILE A N 1
ATOM 740 C CA . ILE A 1 95 ? 20.058 -7.698 -12.869 1.00 51.12 95 ILE A CA 1
ATOM 741 C C . ILE A 1 95 ? 20.802 -7.275 -14.138 1.00 51.12 95 ILE A C 1
ATOM 743 O O . ILE A 1 95 ? 20.238 -6.659 -15.046 1.00 51.12 95 ILE A O 1
ATOM 747 N N . THR A 1 96 ? 22.102 -7.548 -14.135 1.00 54.28 96 THR A N 1
ATOM 748 C CA . THR A 1 96 ? 23.009 -7.329 -15.250 1.00 54.28 96 THR A CA 1
ATOM 749 C C . THR A 1 96 ? 23.072 -8.640 -16.012 1.00 54.28 96 THR A C 1
ATOM 751 O O . THR A 1 96 ? 23.785 -9.560 -15.615 1.00 54.28 96 THR A O 1
ATOM 754 N N . THR A 1 97 ? 22.301 -8.760 -17.087 1.00 55.50 97 THR A N 1
ATOM 755 C CA . THR A 1 97 ? 22.422 -9.909 -17.987 1.00 55.50 97 THR A CA 1
ATOM 756 C C . THR A 1 97 ? 23.489 -9.567 -19.013 1.00 55.50 97 THR A C 1
ATOM 758 O O . THR A 1 97 ? 23.341 -8.590 -19.746 1.00 55.50 97 THR A O 1
ATOM 761 N N . SER A 1 98 ? 24.586 -10.323 -19.043 1.00 54.47 98 SER A N 1
ATOM 762 C CA . SER A 1 98 ? 25.627 -10.154 -20.054 1.00 54.47 98 SER A CA 1
ATOM 763 C C . SER A 1 98 ? 25.658 -11.338 -21.007 1.00 54.47 98 SER A C 1
ATOM 765 O O . SER A 1 98 ? 25.903 -12.456 -20.559 1.00 54.47 98 SER A O 1
ATOM 767 N N . ASP A 1 99 ? 25.499 -11.070 -22.298 1.00 58.81 99 ASP A N 1
ATOM 768 C CA . ASP A 1 99 ? 25.696 -12.054 -23.357 1.00 58.81 99 ASP A CA 1
ATOM 769 C C . ASP A 1 99 ? 27.056 -11.831 -24.013 1.00 58.81 99 ASP A C 1
ATOM 771 O O . ASP A 1 99 ? 27.392 -10.718 -24.431 1.00 58.81 99 ASP A O 1
ATOM 775 N N . GLU A 1 100 ? 27.841 -12.901 -24.118 1.00 66.19 100 GLU A N 1
ATOM 776 C CA . GLU A 1 100 ? 29.114 -12.908 -24.828 1.00 66.19 100 GLU A CA 1
ATOM 777 C C . GLU A 1 100 ? 28.967 -13.719 -26.116 1.00 66.19 100 GLU A C 1
ATOM 779 O O . GLU A 1 100 ? 28.636 -14.905 -26.088 1.00 66.19 100 GLU A O 1
ATOM 784 N N . LYS A 1 101 ? 29.205 -13.084 -27.266 1.00 67.00 101 LYS A N 1
ATOM 785 C CA . LYS A 1 101 ? 29.206 -13.759 -28.565 1.00 67.00 101 LYS A CA 1
ATOM 786 C C . LYS A 1 101 ? 30.552 -13.572 -29.243 1.00 67.00 101 LYS A C 1
ATOM 788 O O . LYS A 1 101 ? 30.917 -12.464 -29.631 1.00 67.00 101 LYS A O 1
ATOM 793 N N . THR A 1 102 ? 31.275 -14.669 -29.437 1.00 64.12 102 THR A N 1
ATOM 794 C CA . THR A 1 102 ? 32.486 -14.686 -30.260 1.00 64.12 102 THR A CA 1
ATOM 795 C C . THR A 1 102 ? 32.091 -14.748 -31.735 1.00 64.12 102 THR A C 1
ATOM 797 O O . THR A 1 102 ? 31.412 -15.684 -32.161 1.00 64.12 102 THR A O 1
ATOM 800 N N . LEU A 1 103 ? 32.501 -13.756 -32.529 1.00 66.75 103 LEU A N 1
ATOM 801 C CA . LEU A 1 103 ? 32.347 -13.779 -33.982 1.00 66.75 103 LEU A CA 1
ATOM 802 C C . LEU A 1 103 ? 33.656 -14.234 -34.626 1.00 66.75 103 LEU A C 1
ATOM 804 O O . LEU A 1 103 ? 34.717 -13.645 -34.403 1.00 66.75 103 LEU A O 1
ATOM 808 N N . ALA A 1 104 ? 33.569 -15.288 -35.439 1.00 60.38 104 ALA A N 1
ATOM 809 C CA . ALA A 1 104 ? 34.712 -15.856 -36.142 1.00 60.38 104 ALA A CA 1
ATOM 810 C C . ALA A 1 104 ? 35.398 -14.786 -37.011 1.00 60.38 104 ALA A C 1
ATOM 812 O O . ALA A 1 104 ? 34.794 -14.246 -37.934 1.00 60.38 104 ALA A O 1
ATOM 813 N N . GLY A 1 105 ? 36.655 -14.473 -36.686 1.00 64.94 105 GLY A N 1
ATOM 814 C CA . GLY A 1 105 ? 37.491 -13.517 -37.420 1.00 64.94 105 GLY A CA 1
ATOM 815 C C . GLY A 1 105 ? 37.305 -12.033 -37.070 1.00 64.94 105 GLY A C 1
ATOM 816 O O . GLY A 1 105 ? 38.020 -11.218 -37.640 1.00 64.94 105 GLY A O 1
ATOM 817 N N . VAL A 1 106 ? 36.394 -11.670 -36.151 1.00 66.56 106 VAL A N 1
ATOM 818 C CA . VAL A 1 106 ? 36.038 -10.254 -35.870 1.00 66.56 106 VAL A CA 1
ATOM 819 C C . VAL A 1 106 ? 36.161 -9.874 -34.382 1.00 66.56 106 VAL A C 1
ATOM 821 O O . VAL A 1 106 ? 36.237 -8.696 -34.050 1.00 66.56 106 VAL A O 1
ATOM 824 N N . GLY A 1 107 ? 36.254 -10.853 -33.475 1.00 64.56 107 GLY A N 1
ATOM 825 C CA . GLY A 1 107 ? 36.440 -10.629 -32.034 1.00 64.56 107 GLY A CA 1
ATOM 826 C C . GLY A 1 107 ? 35.200 -10.967 -31.201 1.00 64.56 107 GLY A C 1
ATOM 827 O O . GLY A 1 107 ? 34.281 -11.639 -31.672 1.00 64.56 107 GLY A O 1
ATOM 828 N N . THR A 1 108 ? 35.190 -10.542 -29.937 1.00 72.56 108 THR A N 1
ATOM 829 C CA . THR A 1 108 ? 34.119 -10.844 -28.972 1.00 72.56 108 THR A CA 1
ATOM 830 C C . THR A 1 108 ? 33.203 -9.636 -28.784 1.00 72.56 108 THR A C 1
ATOM 832 O O . THR A 1 108 ? 33.672 -8.558 -28.429 1.00 72.56 108 THR A O 1
ATOM 835 N N . LEU A 1 109 ? 31.893 -9.825 -28.967 1.00 63.44 109 LEU A N 1
ATOM 836 C CA . LEU A 1 109 ? 30.867 -8.863 -28.562 1.00 63.44 109 LEU A CA 1
ATOM 837 C C . LEU A 1 109 ? 30.378 -9.206 -27.153 1.00 63.44 109 LEU A C 1
ATOM 839 O O . LEU A 1 109 ? 29.969 -10.341 -26.911 1.00 63.44 109 LEU A O 1
ATOM 843 N N . LYS A 1 110 ? 30.392 -8.222 -26.247 1.00 69.06 110 LYS A N 1
ATOM 844 C CA . LYS A 1 110 ? 29.782 -8.314 -24.916 1.00 69.06 110 LYS A CA 1
ATOM 845 C C . LYS A 1 110 ? 28.608 -7.342 -24.840 1.00 69.06 110 LYS A C 1
ATOM 847 O O . LYS A 1 110 ? 28.817 -6.132 -24.785 1.00 69.06 110 LYS A O 1
ATOM 852 N N . ASN A 1 111 ? 27.390 -7.871 -24.829 1.00 65.56 111 ASN A N 1
ATOM 853 C CA . ASN A 1 111 ? 26.181 -7.082 -24.627 1.00 65.56 111 ASN A CA 1
ATOM 854 C C . ASN A 1 111 ? 25.809 -7.137 -23.150 1.00 65.56 111 ASN A C 1
ATOM 856 O O . ASN A 1 111 ? 25.558 -8.216 -22.630 1.00 65.56 111 ASN A O 1
ATOM 860 N N . THR A 1 112 ? 25.764 -5.988 -22.482 1.00 63.50 112 THR A N 1
ATOM 861 C CA . THR A 1 112 ? 25.312 -5.882 -21.092 1.00 63.50 112 THR A CA 1
ATOM 862 C C . THR A 1 112 ? 23.933 -5.230 -21.070 1.00 63.50 112 THR A C 1
ATOM 864 O O . THR A 1 112 ? 23.794 -4.077 -21.474 1.00 63.50 112 THR A O 1
ATOM 867 N N . TYR A 1 113 ? 22.922 -5.950 -20.591 1.00 58.75 113 TYR A N 1
ATOM 868 C CA . TYR A 1 113 ? 21.563 -5.452 -20.398 1.00 58.75 113 TYR A CA 1
ATOM 869 C C . TYR A 1 113 ? 21.333 -5.156 -18.914 1.00 58.75 113 TYR A C 1
ATOM 871 O O . TYR A 1 113 ? 21.475 -6.042 -18.071 1.00 58.75 113 TYR A O 1
ATOM 879 N N . SER A 1 114 ? 20.962 -3.915 -18.591 1.00 56.62 114 SER A N 1
ATOM 880 C CA . SER A 1 114 ? 20.429 -3.544 -17.276 1.00 56.62 114 SER A CA 1
ATOM 881 C C . SER A 1 114 ? 18.905 -3.480 -17.366 1.00 56.62 114 SER A C 1
ATOM 883 O O . SER A 1 114 ? 18.367 -2.622 -18.073 1.00 56.62 114 SER A O 1
ATOM 885 N N . THR A 1 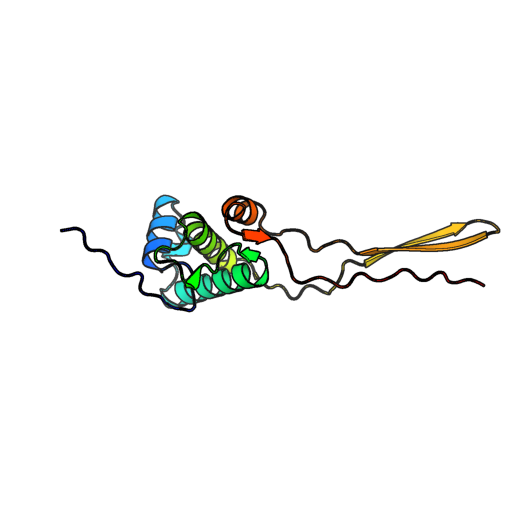115 ? 18.199 -4.367 -16.671 1.00 56.22 115 THR A N 1
ATOM 886 C CA . THR A 1 115 ? 16.726 -4.332 -16.631 1.00 56.22 115 THR A CA 1
ATOM 887 C C . THR A 1 115 ? 16.265 -3.343 -15.556 1.00 56.22 115 THR A C 1
ATOM 889 O O . THR A 1 115 ? 16.833 -3.318 -14.464 1.00 56.22 115 THR A O 1
ATOM 892 N N . ARG A 1 116 ? 15.252 -2.506 -15.845 1.00 55.66 116 ARG A N 1
ATOM 893 C CA . ARG A 1 116 ? 14.607 -1.669 -14.812 1.00 55.66 116 ARG A CA 1
ATOM 894 C C . ARG A 1 116 ? 14.013 -2.583 -13.735 1.00 55.66 116 ARG A C 1
ATOM 896 O O . ARG A 1 116 ? 13.448 -3.617 -14.083 1.00 55.66 116 ARG A O 1
ATOM 903 N N . LYS A 1 117 ? 14.107 -2.200 -12.454 1.00 66.81 117 LYS A N 1
ATOM 904 C CA . LYS A 1 117 ? 13.408 -2.900 -11.361 1.00 66.81 117 LYS A CA 1
ATOM 905 C C . LYS A 1 117 ? 11.939 -3.036 -11.752 1.00 66.81 117 LYS A C 1
ATOM 907 O O . LYS A 1 117 ? 11.344 -2.018 -12.065 1.00 66.81 117 LYS A O 1
ATOM 912 N N . ALA A 1 118 ? 11.393 -4.248 -11.815 1.00 73.00 118 ALA A N 1
ATOM 913 C CA . ALA A 1 118 ? 9.995 -4.449 -12.191 1.00 73.00 118 ALA A CA 1
ATOM 914 C C . ALA A 1 118 ? 9.066 -3.928 -11.085 1.00 73.00 118 ALA A C 1
ATOM 916 O O . ALA A 1 118 ? 9.407 -4.002 -9.902 1.00 73.00 118 ALA A O 1
ATOM 917 N N . ASP A 1 119 ? 7.896 -3.412 -11.464 1.00 80.88 119 ASP A N 1
ATOM 918 C CA . ASP A 1 119 ? 6.872 -3.061 -10.486 1.00 80.88 119 ASP A CA 1
ATOM 919 C C . ASP A 1 119 ? 6.370 -4.333 -9.800 1.00 80.88 119 ASP A C 1
ATOM 921 O O . ASP A 1 119 ? 5.824 -5.239 -10.433 1.00 80.88 119 ASP A O 1
ATOM 925 N N . ARG A 1 120 ? 6.589 -4.401 -8.488 1.00 84.06 120 ARG A N 1
ATOM 926 C CA . ARG A 1 120 ? 6.220 -5.551 -7.669 1.00 84.06 120 ARG A CA 1
ATOM 927 C C . ARG A 1 120 ? 4.721 -5.605 -7.393 1.00 84.06 120 ARG A C 1
ATOM 929 O O . ARG A 1 120 ? 4.185 -6.695 -7.204 1.00 84.06 120 ARG A O 1
ATOM 936 N N . PHE A 1 121 ? 4.053 -4.454 -7.355 1.00 90.25 121 PHE A N 1
ATOM 937 C CA . PHE A 1 121 ? 2.651 -4.342 -6.968 1.00 90.25 121 PHE A CA 1
ATOM 938 C C . PHE A 1 121 ? 1.857 -3.558 -8.026 1.00 90.25 121 PHE A C 1
ATOM 940 O O . PHE A 1 121 ? 1.332 -2.485 -7.729 1.00 90.25 121 PHE A O 1
ATOM 947 N N . PRO A 1 122 ? 1.669 -4.119 -9.238 1.00 89.12 122 PRO A N 1
ATOM 948 C CA . PRO A 1 122 ? 0.989 -3.431 -10.341 1.00 89.12 122 PRO A CA 1
ATOM 949 C C . PRO A 1 122 ? -0.445 -3.013 -10.010 1.00 89.12 122 PRO A C 1
ATOM 951 O O . PRO A 1 122 ? -0.936 -2.000 -10.500 1.00 89.12 122 PRO A O 1
ATOM 954 N N . THR A 1 123 ? -1.128 -3.756 -9.137 1.00 89.50 123 THR A N 1
ATOM 955 C CA . THR A 1 123 ? -2.457 -3.376 -8.644 1.00 89.50 123 THR A CA 1
ATOM 956 C C . THR A 1 123 ? -2.422 -2.066 -7.857 1.00 89.50 123 THR A C 1
ATOM 958 O O . THR A 1 123 ? -3.325 -1.251 -8.015 1.00 89.50 123 THR A O 1
ATOM 961 N N . ILE A 1 124 ? -1.384 -1.851 -7.043 1.00 92.44 124 ILE A N 1
ATOM 962 C CA . ILE A 1 124 ? -1.207 -0.616 -6.273 1.00 92.44 124 ILE A CA 1
ATOM 963 C C . ILE 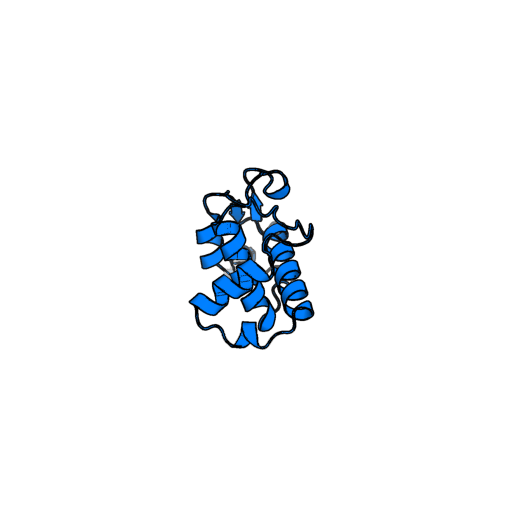A 1 124 ? -0.886 0.538 -7.220 1.00 92.44 124 ILE A C 1
ATOM 965 O O . ILE A 1 124 ? -1.526 1.582 -7.142 1.00 92.44 124 ILE A O 1
ATOM 969 N N . THR A 1 125 ? 0.001 0.323 -8.193 1.00 91.06 125 THR A N 1
ATOM 970 C CA . THR A 1 125 ? 0.293 1.322 -9.229 1.00 91.06 125 THR A CA 1
ATOM 971 C C . THR A 1 125 ? -0.958 1.741 -9.991 1.00 91.06 125 THR A C 1
ATOM 973 O O . THR A 1 125 ? -1.189 2.930 -10.181 1.00 91.06 125 THR A O 1
ATOM 976 N N . ASN A 1 126 ? -1.819 0.792 -10.362 1.00 89.88 126 ASN A N 1
ATOM 977 C CA . ASN A 1 126 ? -3.081 1.102 -11.032 1.00 8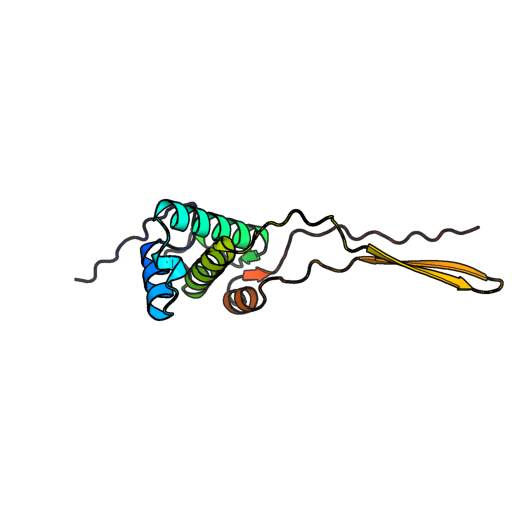9.88 126 ASN A CA 1
ATOM 978 C C . ASN A 1 126 ? -4.052 1.894 -10.142 1.00 89.88 126 ASN A C 1
ATOM 980 O O . ASN A 1 126 ? -4.783 2.738 -10.652 1.00 89.88 126 ASN A O 1
ATOM 984 N N . MET A 1 127 ? -4.068 1.643 -8.829 1.00 88.75 127 MET A N 1
ATOM 985 C CA . MET A 1 127 ? -4.886 2.416 -7.883 1.00 88.75 127 MET A CA 1
ATOM 986 C C . MET A 1 127 ? -4.378 3.850 -7.732 1.00 88.75 127 MET A C 1
ATOM 988 O O . MET A 1 127 ? -5.176 4.778 -7.636 1.00 88.75 127 MET A O 1
ATOM 992 N N . LEU A 1 128 ? -3.058 4.029 -7.744 1.00 90.31 128 LEU A N 1
ATOM 993 C CA . LEU A 1 128 ? -2.415 5.327 -7.576 1.00 90.31 128 LEU A CA 1
ATOM 994 C C . LEU A 1 128 ? -2.255 6.104 -8.888 1.00 90.31 128 LEU A C 1
ATOM 996 O O . LEU A 1 128 ? -1.899 7.274 -8.835 1.00 90.31 128 LEU A O 1
ATOM 1000 N N . ALA A 1 129 ? -2.556 5.511 -10.047 1.00 87.69 129 ALA A N 1
ATOM 1001 C CA . ALA A 1 129 ? -2.228 6.060 -11.367 1.00 87.69 129 ALA A CA 1
ATOM 1002 C C . ALA A 1 129 ? -2.741 7.489 -11.632 1.00 87.69 129 ALA A C 1
ATOM 1004 O O . ALA A 1 129 ? -2.156 8.207 -12.440 1.00 87.69 129 ALA A O 1
ATOM 1005 N N . ASN A 1 130 ? -3.818 7.912 -10.962 1.00 84.56 130 ASN A N 1
ATOM 1006 C CA . ASN A 1 130 ? -4.367 9.265 -11.098 1.00 84.56 130 ASN A CA 1
ATOM 1007 C C . ASN A 1 130 ? -3.660 10.311 -10.221 1.00 84.56 130 ASN A C 1
ATOM 1009 O O . ASN A 1 130 ? -3.760 11.500 -10.511 1.00 84.56 130 ASN A O 1
ATOM 1013 N N . ILE A 1 131 ? -2.986 9.888 -9.149 1.00 86.19 131 ILE A N 1
ATOM 1014 C CA . ILE A 1 131 ? -2.427 10.778 -8.117 1.00 86.19 131 ILE A CA 1
ATOM 1015 C C . ILE A 1 131 ? -0.901 10.695 -8.017 1.00 86.19 131 ILE A C 1
ATOM 1017 O O . ILE A 1 131 ? -0.249 11.676 -7.650 1.00 86.19 131 ILE A O 1
ATOM 1021 N N . ALA A 1 132 ? -0.314 9.557 -8.387 1.00 88.31 132 ALA A N 1
ATOM 1022 C CA . ALA A 1 132 ? 1.115 9.315 -8.319 1.00 88.31 132 ALA A CA 1
ATOM 1023 C C . ALA A 1 132 ? 1.611 8.468 -9.494 1.00 88.31 132 ALA A C 1
ATOM 1025 O O . ALA A 1 132 ? 0.917 7.594 -10.013 1.00 88.31 132 ALA A O 1
ATOM 1026 N N . GLN A 1 133 ? 2.861 8.704 -9.880 1.00 86.88 133 GLN A N 1
ATOM 1027 C CA . GLN A 1 133 ? 3.571 7.908 -10.874 1.00 86.88 133 GLN A CA 1
ATOM 1028 C C . GLN A 1 133 ? 4.574 6.987 -10.183 1.00 86.88 133 GLN A C 1
ATOM 1030 O O . GLN A 1 133 ? 5.307 7.408 -9.286 1.00 86.88 133 GLN A O 1
ATOM 1035 N N . TRP A 1 134 ? 4.621 5.728 -10.616 1.00 85.88 134 TRP A N 1
ATOM 1036 C CA . TRP A 1 134 ? 5.629 4.789 -10.142 1.00 85.88 134 TRP A CA 1
ATOM 1037 C C . TRP A 1 134 ? 7.004 5.170 -10.700 1.00 85.88 134 TRP A C 1
ATOM 1039 O O . TRP A 1 134 ? 7.214 5.242 -11.914 1.00 85.88 134 TRP A O 1
ATOM 1049 N N . ALA A 1 135 ? 7.935 5.437 -9.794 1.00 82.12 135 ALA A N 1
ATOM 1050 C CA . ALA A 1 135 ? 9.277 5.912 -10.080 1.00 82.12 135 ALA A CA 1
ATOM 1051 C C . ALA A 1 135 ? 10.229 5.394 -8.990 1.00 82.12 135 ALA A C 1
ATOM 1053 O O . ALA A 1 135 ? 10.616 6.145 -8.092 1.00 82.12 135 ALA A O 1
ATOM 1054 N N . PRO A 1 136 ? 10.610 4.104 -9.036 1.00 74.06 136 PRO A N 1
ATOM 1055 C CA . PRO A 1 136 ? 11.549 3.562 -8.070 1.00 74.06 136 PRO A CA 1
ATOM 1056 C C . PRO A 1 136 ? 12.910 4.256 -8.246 1.00 74.06 136 PRO A C 1
ATOM 1058 O O . PRO A 1 136 ? 13.272 4.616 -9.375 1.00 74.06 136 PRO A O 1
ATOM 1061 N N . PRO A 1 137 ? 13.698 4.420 -7.172 1.00 66.31 137 PRO A N 1
ATOM 1062 C CA . PRO A 1 137 ? 14.997 5.071 -7.258 1.00 66.31 137 PRO A CA 1
ATOM 1063 C C . PRO A 1 137 ? 15.880 4.368 -8.288 1.00 66.31 137 PRO A C 1
ATOM 1065 O O . PRO A 1 137 ? 16.018 3.141 -8.299 1.00 66.31 137 PRO A O 1
ATOM 1068 N N . SER A 1 138 ? 16.428 5.168 -9.205 1.00 57.56 138 SER A N 1
ATOM 1069 C CA . SER A 1 138 ? 17.098 4.689 -10.409 1.00 57.56 138 SER A CA 1
ATOM 1070 C C . SER A 1 138 ? 18.231 3.727 -10.073 1.00 57.56 138 SER A C 1
ATOM 1072 O O . SER A 1 138 ? 19.208 4.089 -9.418 1.00 57.56 138 SER A O 1
ATOM 1074 N N . THR A 1 139 ? 18.136 2.508 -10.589 1.00 48.47 139 THR A N 1
ATOM 1075 C CA . THR A 1 139 ? 19.269 1.594 -10.654 1.00 48.47 139 THR A CA 1
ATOM 1076 C C . THR A 1 139 ? 20.173 2.069 -11.797 1.00 48.47 139 THR A C 1
ATOM 1078 O O . THR A 1 139 ? 19.725 2.136 -12.939 1.00 48.47 139 THR A O 1
ATOM 1081 N N . ASN A 1 140 ? 21.405 2.481 -11.485 1.00 41.47 140 ASN A N 1
ATOM 1082 C CA . ASN A 1 140 ? 22.353 3.092 -12.425 1.00 41.47 140 ASN A CA 1
ATOM 1083 C C . ASN A 1 140 ? 22.409 2.378 -13.790 1.00 41.47 140 ASN A C 1
ATOM 1085 O O . ASN A 1 140 ? 22.647 1.173 -13.866 1.00 41.47 140 ASN A O 1
ATOM 1089 N N . HIS A 1 141 ? 22.254 3.143 -14.873 1.00 39.25 141 HIS A N 1
ATOM 1090 C CA . HIS A 1 141 ? 22.499 2.673 -16.235 1.00 39.25 141 HIS A CA 1
ATOM 1091 C C . HIS A 1 141 ? 24.006 2.446 -16.431 1.00 39.25 141 HIS A C 1
ATOM 1093 O O . HIS A 1 141 ? 24.783 3.399 -16.474 1.00 39.25 141 HIS A O 1
ATOM 1099 N N . VAL A 1 142 ? 24.435 1.190 -16.556 1.00 44.94 142 VAL A N 1
ATOM 1100 C CA . VAL A 1 142 ? 25.823 0.853 -16.904 1.00 44.94 142 VAL A CA 1
ATOM 1101 C C . VAL A 1 142 ? 26.033 1.154 -18.391 1.00 44.94 142 VAL A C 1
ATOM 1103 O O . VAL A 1 142 ? 25.439 0.502 -19.249 1.00 44.94 142 VAL A O 1
ATOM 1106 N N . GLN A 1 143 ? 26.866 2.147 -18.713 1.00 38.88 143 GLN A N 1
ATOM 1107 C CA . GLN A 1 143 ? 27.317 2.387 -20.087 1.00 38.88 143 GLN A CA 1
ATOM 1108 C C . GLN A 1 143 ? 28.213 1.231 -20.557 1.00 38.88 143 GLN A C 1
ATOM 1110 O O . GLN A 1 143 ? 29.198 0.884 -19.906 1.00 38.88 143 GLN A O 1
ATOM 1115 N N . VAL A 1 144 ? 27.879 0.646 -21.709 1.00 45.25 144 VAL A N 1
ATOM 1116 C CA . VAL A 1 144 ? 28.683 -0.390 -22.370 1.00 45.25 144 VAL A CA 1
ATOM 1117 C C . VAL A 1 144 ? 29.854 0.280 -23.091 1.00 45.25 144 VAL A C 1
ATOM 1119 O O . VAL A 1 144 ? 29.656 1.016 -24.055 1.00 45.25 144 VAL A O 1
ATOM 1122 N N . GLY A 1 145 ? 31.076 0.041 -22.614 1.00 44.12 145 GLY A N 1
ATOM 1123 C CA . GLY A 1 145 ? 32.305 0.431 -23.304 1.00 44.12 145 GLY A CA 1
ATOM 1124 C C . GLY A 1 145 ? 32.720 -0.612 -24.345 1.00 44.12 145 GLY A C 1
ATOM 1125 O O . GLY A 1 145 ? 32.668 -1.813 -24.082 1.00 44.12 145 GLY A O 1
ATOM 1126 N N . TYR A 1 146 ? 33.159 -0.157 -25.519 1.00 41.44 146 TYR A N 1
ATOM 1127 C CA . TYR A 1 146 ? 33.792 -1.006 -26.529 1.00 41.44 146 TYR A CA 1
ATOM 1128 C C . TYR A 1 146 ? 35.225 -1.350 -26.098 1.00 41.44 146 TYR A C 1
ATOM 1130 O O . TYR A 1 146 ? 36.028 -0.449 -25.864 1.00 41.44 146 TYR A O 1
ATOM 1138 N N . VAL A 1 147 ? 35.574 -2.639 -26.043 1.00 46.41 147 VAL A N 1
ATOM 1139 C CA . VAL A 1 147 ? 36.977 -3.077 -25.959 1.00 46.41 147 VAL A CA 1
ATOM 1140 C C . VAL A 1 147 ? 37.481 -3.275 -27.386 1.00 46.41 147 VAL A C 1
ATOM 1142 O O . VAL A 1 147 ? 37.207 -4.296 -28.013 1.00 46.41 147 VAL A O 1
ATOM 1145 N N . GLN A 1 148 ? 38.174 -2.271 -27.920 1.00 38.22 148 GLN A N 1
ATOM 1146 C CA . GLN A 1 148 ? 38.973 -2.420 -29.138 1.00 38.22 148 GLN A CA 1
ATOM 1147 C C . GLN A 1 148 ? 40.288 -3.118 -28.754 1.00 38.22 148 GLN A C 1
ATOM 1149 O O . GLN A 1 148 ? 40.923 -2.720 -27.775 1.00 38.22 148 GLN A O 1
ATOM 1154 N N . LYS A 1 149 ? 40.660 -4.174 -29.485 1.00 43.34 149 LYS A N 1
ATOM 1155 C CA . LYS A 1 149 ? 42.014 -4.743 -29.461 1.00 43.34 149 LYS A CA 1
ATOM 1156 C C . LYS A 1 149 ? 42.850 -4.102 -30.555 1.00 43.34 149 LYS A C 1
ATOM 1158 O O . LYS A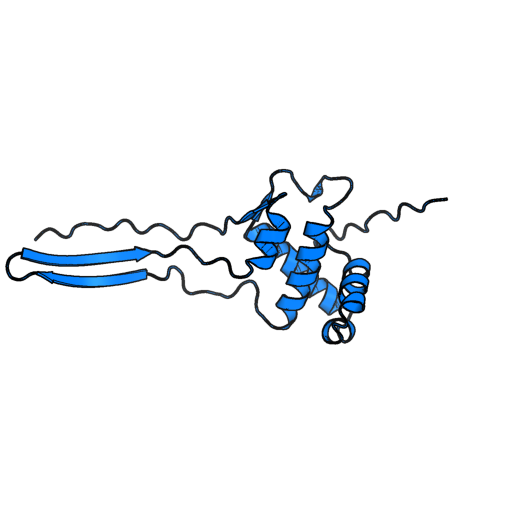 1 149 ? 42.282 -3.912 -31.652 1.00 43.34 149 LYS A O 1
#

Foldseek 3Di:
DDPPPQPPCPVLAPADPVRLCVLCVVVVVVVSVPDDPVLLVVLRSQLRVLCVQFKDFPDDQSPDSDRDPLRRNLSSVSSVVVVPDPSDDPDDAWPWDWDWDQDVPPGIDIDTDTDWDDDPCVVSQVSCVVTIHGHHDDRDDDDDDDDDD

pLDDT: mean 75.24, std 18.83, range [35.0, 95.5]